Protein AF-A0A858U5K7-F1 (afdb_monomer)

Foldseek 3Di:
DDDDDPPPPDPPDDDLVNQVVQCVQKDKDAPDQAAFLVPDDLVRIDIPSGDPQKDKDWPDWDTDQQQSKIWTWIWIDHPPHIDIDIHMDHRHHHDDDPVVVPPPDD

Solvent-accessible surface area (backbone atoms only — not comparable to full-atom values): 6517 Å² total; per-residue (Å²): 135,90,80,79,80,76,78,70,76,69,78,88,64,75,48,75,62,54,36,46,58,44,51,70,62,44,45,75,48,60,87,81,35,88,42,43,27,74,76,61,50,77,88,54,52,46,82,42,54,79,46,89,88,53,48,76,46,79,76,46,76,50,54,34,30,73,82,4,27,30,40,35,33,37,33,29,30,45,88,96,45,68,32,74,47,80,43,79,44,77,70,26,36,55,56,72,60,76,82,64,72,66,78,79,78,127

pLDDT: mean 82.15, std 16.25, range [42.31, 95.25]

Sequence (106 aa):
MWWNQKEGSKPNNPSQKDVQDSLNNVTVTVVDKNKLASAVKIADVTINGKANGFTYVIESIIPNDTAGELAIKVKSSKGDISATKDLKIEGFTKKLPRHLRMKNKN

Secondary structure (DSSP, 8-state):
------------PPPHHHHHHTTTS-EEEES--SS-GGG--GGGEEEE-PPTT-EEEEEEEEEETTTTEEEEEEEEEETTEEEEEEEEEE-PPP---TTTTTTT--

Nearest PDB structures (foldseek):
  8aho-assembly1_A  TM=4.246E-01  e=7.573E-01  Mycobacterium tuberculosis
  8dfv-assembly1_K  TM=5.396E-01  e=1.799E+00  Drosophila melanogaster
  4k15-assembly1_B-2  TM=4.681E-01  e=2.165E+00  Listeria monocytogenes EGD-e
  4k15-assembly1_C-2  TM=4.458E-01  e=2.607E+00  Listeria monocytog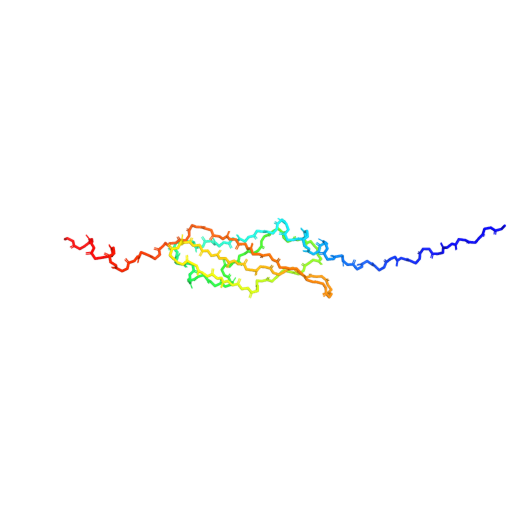enes EGD-e
  4oob-assembly1_A  TM=3.298E-01  e=1.242E+00  Mycobacterium tuberculosis H37Rv

Mean predicted aligned error: 9.92 Å

Organism: NCBI:txid2726117

Radius of gyration: 21.77 Å; Cα contacts (8 Å, |Δi|>4): 178; chains: 1; bounding box: 57×20×82 Å

InterPro domains:
  IPR007326 Lipoprotein-associated domain [PF04200] (25-94)

Structure (mmCIF, N/CA/C/O backbone):
data_AF-A0A858U5K7-F1
#
_entry.id   AF-A0A858U5K7-F1
#
loop_
_atom_site.group_PDB
_atom_site.id
_atom_site.type_symbol
_atom_site.label_atom_id
_atom_site.label_alt_id
_atom_site.label_comp_id
_atom_site.label_asym_id
_atom_site.label_entity_id
_atom_site.label_seq_id
_atom_site.pdbx_PDB_ins_code
_atom_site.Cartn_x
_atom_site.Cartn_y
_atom_site.Cartn_z
_atom_site.occupancy
_atom_site.B_iso_or_equiv
_atom_site.auth_seq_id
_atom_site.auth_comp_id
_atom_site.auth_asym_id
_atom_site.auth_atom_id
_atom_site.pdbx_PDB_model_num
ATOM 1 N N . MET A 1 1 ? 30.475 12.738 -50.084 1.00 44.50 1 MET A N 1
ATOM 2 C CA . MET A 1 1 ? 30.078 11.348 -49.775 1.00 44.50 1 MET A CA 1
ATOM 3 C C . MET A 1 1 ? 29.643 11.305 -48.319 1.00 44.50 1 MET A C 1
ATOM 5 O O 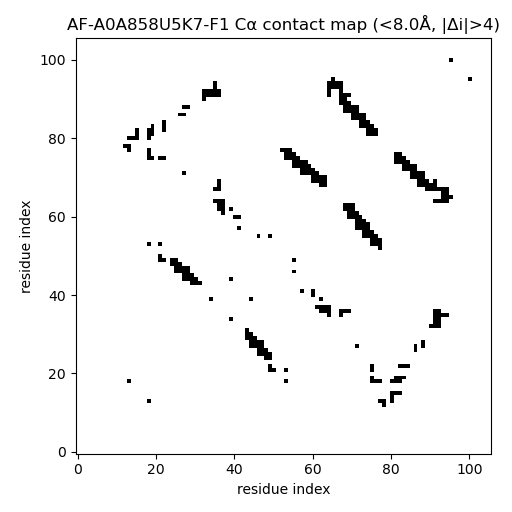. MET A 1 1 ? 30.473 11.499 -47.442 1.00 44.50 1 MET A O 1
ATOM 9 N N . TRP A 1 2 ? 28.334 11.184 -48.090 1.00 44.38 2 TRP A N 1
ATOM 10 C CA . TRP A 1 2 ? 27.721 11.009 -46.771 1.00 44.38 2 TRP A CA 1
ATOM 11 C C . TRP A 1 2 ? 28.057 9.633 -46.203 1.00 44.38 2 TRP A C 1
ATOM 13 O O . TRP A 1 2 ? 27.944 8.651 -46.930 1.00 44.38 2 TRP A O 1
ATOM 23 N N . TRP A 1 3 ? 28.352 9.555 -44.906 1.00 42.31 3 TRP A N 1
ATOM 24 C CA . TRP A 1 3 ? 28.205 8.312 -44.153 1.00 42.31 3 TRP A CA 1
ATOM 25 C C . TRP A 1 3 ? 27.459 8.594 -42.848 1.00 42.31 3 TRP A C 1
ATOM 27 O O . TRP A 1 3 ? 27.938 9.3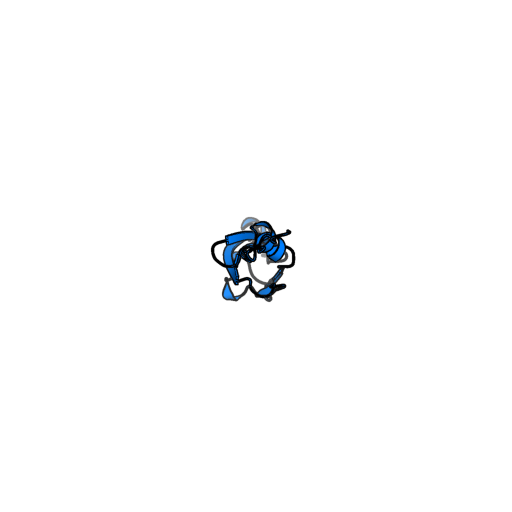13 -41.973 1.00 42.31 3 TRP A O 1
ATOM 37 N N . ASN A 1 4 ? 26.238 8.054 -42.806 1.00 45.00 4 ASN A N 1
ATOM 38 C CA . ASN A 1 4 ? 25.259 8.089 -41.726 1.00 45.00 4 ASN A CA 1
ATOM 39 C C . ASN A 1 4 ? 25.858 7.649 -40.388 1.00 45.00 4 ASN A C 1
ATOM 41 O O . ASN A 1 4 ? 26.394 6.543 -40.270 1.00 45.00 4 ASN A O 1
ATOM 45 N N . GLN A 1 5 ? 25.633 8.461 -39.355 1.00 50.00 5 GLN A N 1
ATOM 46 C CA . GLN A 1 5 ? 25.597 7.968 -37.985 1.00 50.00 5 GLN A CA 1
ATOM 47 C C . GLN A 1 5 ? 24.531 6.871 -37.922 1.00 50.00 5 GLN A C 1
ATOM 49 O O . GLN A 1 5 ? 23.346 7.124 -38.132 1.00 50.00 5 GLN A O 1
ATOM 54 N N . LYS A 1 6 ? 24.953 5.631 -37.663 1.00 48.88 6 LYS A N 1
ATOM 55 C CA . LYS A 1 6 ? 24.044 4.622 -37.129 1.00 48.88 6 LYS A CA 1
ATOM 56 C C . LYS A 1 6 ? 23.619 5.147 -35.765 1.00 48.88 6 LYS A C 1
ATOM 58 O O . LYS A 1 6 ? 24.415 5.114 -34.829 1.00 48.88 6 LYS A O 1
ATOM 63 N N . GLU A 1 7 ? 22.403 5.676 -35.679 1.00 51.12 7 GLU A N 1
ATOM 64 C CA . GLU A 1 7 ? 21.723 5.883 -34.409 1.00 51.12 7 GLU A CA 1
ATOM 65 C C . GLU A 1 7 ? 21.628 4.513 -33.740 1.00 51.12 7 GLU A C 1
ATOM 67 O O . GLU A 1 7 ? 20.748 3.704 -34.028 1.00 51.12 7 GLU A O 1
ATOM 72 N N . GLY A 1 8 ? 22.623 4.205 -32.907 1.00 45.22 8 GLY A N 1
ATOM 73 C CA . GLY A 1 8 ? 22.532 3.114 -31.962 1.00 45.22 8 GLY A CA 1
ATOM 74 C C . GLY A 1 8 ? 21.282 3.372 -31.146 1.00 45.22 8 GLY A C 1
ATOM 75 O O . GLY A 1 8 ? 21.171 4.418 -30.504 1.00 45.22 8 GLY A O 1
ATOM 76 N N . SER A 1 9 ? 20.325 2.456 -31.249 1.00 49.31 9 SER A N 1
ATOM 77 C CA . SER A 1 9 ? 19.105 2.421 -30.461 1.00 49.31 9 SER A CA 1
ATOM 78 C C . SER A 1 9 ? 19.448 2.836 -29.034 1.00 49.31 9 SER A C 1
ATOM 80 O O . SER A 1 9 ? 20.193 2.126 -28.353 1.00 49.31 9 SER A O 1
ATOM 82 N N . LYS A 1 10 ? 18.972 4.016 -28.603 1.00 53.94 10 LYS A N 1
ATOM 83 C CA . LYS A 1 10 ? 19.075 4.426 -27.198 1.00 53.94 10 LYS A CA 1
ATOM 84 C C . LYS A 1 10 ? 18.622 3.228 -26.363 1.00 53.94 10 LYS A C 1
ATOM 86 O O . LYS A 1 10 ? 17.611 2.621 -26.731 1.00 53.94 10 LYS A O 1
ATOM 91 N N . PRO A 1 11 ? 19.329 2.852 -25.283 1.00 50.19 11 PRO A N 1
ATOM 92 C CA . PRO A 1 11 ? 18.794 1.833 -24.402 1.00 50.19 11 PRO A CA 1
ATOM 93 C C . PRO A 1 11 ? 17.390 2.295 -24.016 1.00 50.19 11 PRO A C 1
ATOM 95 O O . PRO A 1 11 ? 17.218 3.428 -23.563 1.00 50.19 11 PRO A O 1
ATOM 98 N N . ASN A 1 12 ? 16.391 1.439 -24.237 1.00 55.56 12 ASN A N 1
ATOM 99 C CA . ASN A 1 12 ? 15.019 1.622 -23.762 1.00 55.56 12 ASN A CA 1
ATOM 100 C C . ASN A 1 12 ? 14.987 1.495 -22.227 1.00 55.56 12 ASN A C 1
ATOM 102 O O . ASN A 1 12 ? 14.155 0.780 -21.666 1.00 55.56 12 ASN A O 1
ATOM 106 N N . ASN A 1 13 ? 15.943 2.127 -21.545 1.00 58.09 13 ASN A N 1
ATOM 107 C CA . ASN A 1 13 ? 15.982 2.196 -20.108 1.00 58.09 13 ASN A CA 1
ATOM 108 C C . ASN A 1 13 ? 14.808 3.074 -19.692 1.00 58.09 13 ASN A C 1
ATOM 110 O O . ASN A 1 13 ? 14.701 4.207 -20.174 1.00 58.09 13 ASN A O 1
ATOM 114 N N . PRO A 1 14 ? 13.915 2.565 -18.830 1.00 65.19 14 PRO A N 1
ATOM 115 C CA . PRO A 1 14 ? 12.911 3.422 -18.231 1.00 65.19 14 PRO A CA 1
ATOM 116 C C . PRO A 1 14 ? 13.629 4.589 -17.563 1.00 65.19 14 PRO A C 1
ATOM 118 O O . PRO A 1 14 ? 14.668 4.406 -16.937 1.00 65.19 14 PRO A O 1
ATOM 121 N N . SER A 1 15 ? 13.112 5.796 -17.725 1.00 81.56 15 SER A N 1
ATOM 122 C CA . SER A 1 15 ? 13.609 6.952 -16.992 1.00 81.56 15 SER A CA 1
ATOM 123 C C . SER A 1 15 ? 13.044 6.927 -15.572 1.00 81.56 15 SER A C 1
ATOM 125 O O . SER A 1 15 ? 11.960 6.395 -15.329 1.00 81.56 15 SER A O 1
ATOM 127 N N . GLN A 1 16 ? 13.722 7.574 -14.619 1.00 83.75 16 GLN A N 1
ATOM 128 C CA . GLN A 1 16 ? 13.182 7.774 -13.264 1.00 83.75 16 GLN A CA 1
ATOM 129 C C . GLN A 1 16 ? 11.821 8.489 -13.282 1.00 83.75 16 GLN A C 1
ATOM 131 O O . GLN A 1 16 ? 10.950 8.212 -12.461 1.00 83.75 16 GLN A O 1
ATOM 136 N N . LYS A 1 17 ? 11.604 9.339 -14.289 1.00 86.56 17 LYS A N 1
ATOM 137 C CA . LYS A 1 17 ? 10.312 9.963 -14.561 1.00 86.56 17 LYS A CA 1
ATOM 138 C C . LYS A 1 17 ? 9.225 8.950 -14.939 1.00 86.56 17 LYS A C 1
ATOM 140 O O . LYS A 1 17 ? 8.121 9.062 -14.431 1.00 86.56 17 LYS A O 1
ATOM 145 N N . ASP A 1 18 ? 9.537 7.924 -15.729 1.00 87.81 18 ASP A N 1
ATOM 146 C CA . ASP A 1 18 ? 8.546 6.937 -16.177 1.00 87.81 18 ASP A CA 1
ATOM 147 C C . ASP A 1 18 ? 8.030 6.081 -15.013 1.00 87.81 18 ASP A C 1
ATOM 149 O O . ASP A 1 18 ? 6.829 5.841 -14.899 1.00 87.81 18 ASP A O 1
ATOM 153 N N . VAL A 1 19 ? 8.919 5.637 -14.113 1.00 89.44 19 VAL A N 1
ATOM 154 C CA . VAL A 1 19 ? 8.497 4.907 -12.901 1.00 89.44 19 VAL A CA 1
ATOM 155 C C . VAL A 1 19 ? 7.710 5.803 -11.947 1.00 89.44 19 VAL A C 1
ATOM 157 O O . VAL A 1 19 ? 6.771 5.326 -11.311 1.00 89.44 19 VAL A O 1
ATOM 160 N N . GLN A 1 20 ? 8.021 7.097 -11.873 1.00 89.69 20 GLN A N 1
ATOM 161 C CA . GLN A 1 20 ? 7.262 8.042 -11.057 1.00 89.69 20 GLN A CA 1
ATOM 162 C C . GLN A 1 20 ? 5.880 8.331 -11.657 1.00 89.69 20 GLN A C 1
ATOM 164 O O . GLN A 1 20 ? 4.875 8.246 -10.953 1.00 89.69 20 GLN A O 1
ATOM 169 N N . ASP A 1 21 ? 5.804 8.554 -12.968 1.00 90.12 21 ASP A N 1
ATOM 170 C CA . ASP A 1 21 ? 4.548 8.764 -13.687 1.00 90.12 21 ASP A CA 1
ATOM 171 C C . ASP A 1 21 ? 3.661 7.512 -13.651 1.00 90.12 21 ASP A C 1
ATOM 173 O O . ASP A 1 21 ? 2.437 7.616 -13.541 1.00 90.12 21 ASP A O 1
ATOM 177 N N . SER A 1 22 ? 4.264 6.318 -13.604 1.00 90.00 22 SER A N 1
ATOM 178 C CA . SER A 1 22 ? 3.539 5.057 -13.413 1.00 90.00 22 SER A CA 1
ATOM 179 C C . SER A 1 22 ? 2.761 4.988 -12.090 1.00 90.00 22 SER A C 1
ATOM 181 O O . SER A 1 22 ? 1.832 4.190 -11.987 1.00 90.00 22 SER A O 1
ATOM 183 N N . LEU A 1 23 ? 3.119 5.799 -11.084 1.00 91.44 23 LEU A N 1
ATOM 184 C CA . LEU A 1 23 ? 2.434 5.895 -9.788 1.00 91.44 23 LEU A CA 1
ATOM 185 C C . LEU A 1 23 ? 1.341 6.976 -9.773 1.00 91.44 23 LEU A C 1
ATOM 187 O O . LEU A 1 23 ? 0.564 7.049 -8.817 1.00 91.44 23 LEU A O 1
ATOM 191 N N . ASN A 1 24 ? 1.244 7.828 -10.800 1.00 90.94 24 ASN A N 1
ATOM 192 C CA . ASN A 1 24 ? 0.259 8.914 -10.834 1.00 90.94 24 ASN A CA 1
ATOM 193 C C . ASN A 1 24 ? -1.176 8.387 -10.897 1.00 90.94 24 ASN A C 1
ATOM 195 O O . ASN A 1 24 ? -2.030 8.895 -10.177 1.00 90.94 24 ASN A O 1
ATOM 199 N N . ASN A 1 25 ? -1.397 7.315 -11.659 1.00 88.75 25 ASN A N 1
ATOM 200 C CA . ASN A 1 25 ? -2.707 6.676 -11.815 1.00 88.75 25 ASN A CA 1
ATOM 201 C C . ASN A 1 25 ? -2.982 5.577 -10.778 1.00 88.75 25 ASN A C 1
ATOM 203 O O . ASN A 1 25 ? -4.074 5.006 -10.753 1.00 88.75 25 ASN A O 1
ATOM 207 N N . VAL A 1 26 ? -1.999 5.258 -9.930 1.00 92.81 26 VAL A N 1
ATOM 208 C CA . VAL A 1 26 ? -2.145 4.196 -8.939 1.00 92.81 26 VAL A CA 1
ATOM 209 C C . VAL A 1 26 ? -3.042 4.657 -7.806 1.00 92.81 26 VAL A C 1
ATOM 211 O O . VAL A 1 26 ? -2.825 5.702 -7.192 1.00 92.81 26 VAL A O 1
ATOM 214 N N . THR A 1 27 ? -4.021 3.817 -7.497 1.00 92.06 27 THR A N 1
ATOM 215 C CA . THR A 1 27 ? -4.914 3.985 -6.355 1.00 92.06 27 THR A CA 1
ATOM 216 C C . THR A 1 27 ? -4.912 2.716 -5.515 1.00 92.06 27 THR A C 1
ATOM 218 O O . THR A 1 27 ? -4.631 1.622 -6.006 1.00 92.06 27 THR A O 1
ATOM 221 N N . VAL A 1 28 ? -5.210 2.859 -4.227 1.00 92.50 28 VAL A N 1
ATOM 222 C CA . VAL A 1 28 ? -5.317 1.738 -3.289 1.00 92.50 28 VAL A CA 1
ATOM 223 C C . VAL A 1 28 ? -6.709 1.706 -2.692 1.00 92.50 28 VAL A C 1
ATOM 225 O O . VAL A 1 28 ? -7.290 2.740 -2.363 1.00 92.50 28 VAL A O 1
ATOM 228 N N . THR A 1 29 ? -7.253 0.504 -2.566 1.00 91.56 29 THR A N 1
ATOM 229 C CA . THR A 1 29 ? -8.595 0.277 -2.030 1.00 91.56 29 THR A CA 1
ATOM 230 C C . THR A 1 29 ? -8.561 -0.818 -0.978 1.00 91.56 29 THR A C 1
ATOM 232 O O . THR A 1 29 ? -7.775 -1.758 -1.070 1.00 91.56 29 THR A O 1
ATOM 235 N N . VAL A 1 30 ? -9.412 -0.667 0.033 1.00 90.50 30 VAL A N 1
ATOM 236 C CA . VA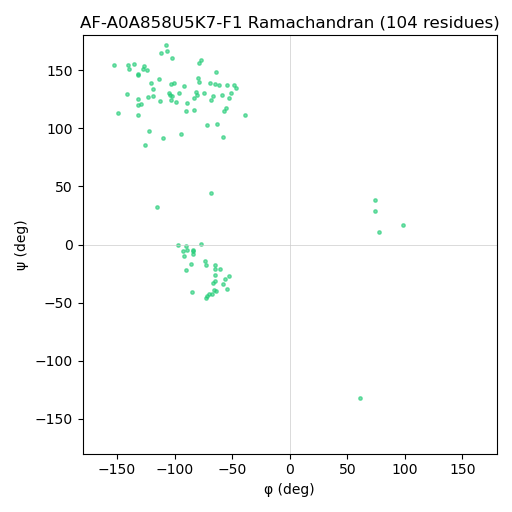L A 1 30 ? -9.649 -1.648 1.095 1.00 90.50 30 VAL A CA 1
ATOM 237 C C . VAL A 1 30 ? -11.160 -1.793 1.209 1.00 90.50 30 VAL A C 1
ATOM 239 O O . VAL A 1 30 ? -11.855 -0.784 1.351 1.00 90.50 30 VAL A O 1
ATOM 242 N N . VAL A 1 31 ? -11.654 -3.027 1.094 1.00 84.56 31 VAL A N 1
ATOM 243 C CA . VAL A 1 31 ? -13.097 -3.327 1.065 1.00 84.56 31 VAL A CA 1
ATOM 244 C C . VAL A 1 31 ? -13.714 -3.157 2.451 1.00 84.56 31 VAL A C 1
ATOM 246 O O . VAL A 1 31 ? -14.747 -2.509 2.598 1.00 84.56 31 VAL A O 1
ATOM 249 N N . ASP A 1 32 ? -13.059 -3.691 3.480 1.00 83.94 32 ASP A N 1
ATOM 250 C CA . ASP A 1 32 ? -13.554 -3.618 4.851 1.00 83.94 32 ASP A CA 1
ATOM 251 C C . ASP A 1 32 ? -12.958 -2.420 5.602 1.00 83.94 32 ASP A C 1
ATOM 253 O O . ASP A 1 32 ? -11.860 -2.486 6.163 1.00 83.94 32 ASP A O 1
ATOM 257 N N . LYS A 1 33 ? -13.708 -1.313 5.600 1.00 86.50 33 LYS A N 1
ATOM 258 C CA . LYS A 1 33 ? -13.407 -0.092 6.365 1.00 86.50 33 LYS A CA 1
ATOM 259 C C . LYS A 1 33 ? -14.160 -0.007 7.698 1.00 86.50 33 LYS A C 1
ATOM 261 O O . LYS A 1 33 ? -13.953 0.934 8.462 1.00 86.50 33 LYS A O 1
ATOM 266 N N . ASN A 1 34 ? -14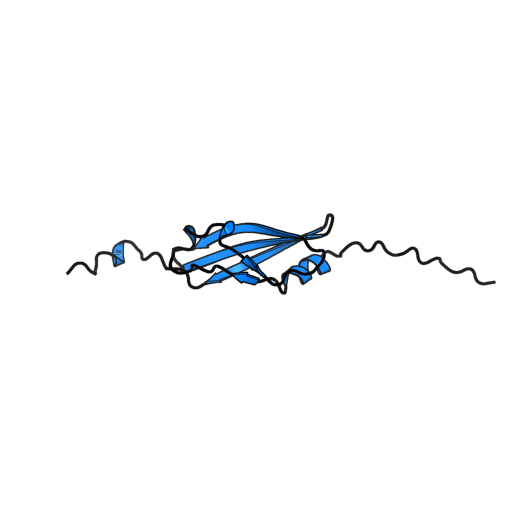.989 -1.003 8.023 1.00 86.31 34 ASN A N 1
ATOM 267 C CA . ASN A 1 34 ? -15.758 -1.040 9.274 1.00 86.31 34 ASN A CA 1
ATOM 268 C C . ASN A 1 34 ? -14.902 -1.447 10.485 1.00 86.31 34 ASN A C 1
ATOM 270 O O . ASN A 1 34 ? -15.390 -1.516 11.611 1.00 86.31 34 ASN A O 1
ATOM 274 N N . LYS A 1 35 ? -13.609 -1.692 10.266 1.00 88.62 35 LYS A N 1
ATOM 275 C CA . LYS A 1 35 ? -12.600 -1.982 11.286 1.00 88.62 35 LYS A CA 1
ATOM 276 C C . LYS A 1 35 ? -11.642 -0.806 11.493 1.00 88.62 35 LYS A C 1
ATOM 278 O O . LYS A 1 35 ? -11.668 0.191 10.770 1.00 88.62 35 LYS A O 1
ATOM 283 N N . LEU A 1 36 ? -10.802 -0.923 12.519 1.00 90.81 36 LEU A N 1
ATOM 284 C CA . LEU A 1 36 ? -9.675 -0.017 12.738 1.00 90.81 36 LEU A CA 1
ATOM 285 C C . LEU A 1 36 ? -8.663 -0.148 11.592 1.00 90.81 36 LEU A C 1
ATOM 287 O O . LEU A 1 36 ? -8.468 -1.245 11.063 1.00 90.81 36 LEU A O 1
ATOM 291 N N . ALA A 1 37 ? -7.972 0.942 11.257 1.00 90.56 37 ALA A N 1
ATOM 292 C CA . ALA A 1 37 ? -6.906 0.921 10.257 1.00 90.56 37 ALA A CA 1
ATOM 293 C C . ALA A 1 37 ? -5.798 -0.076 10.644 1.00 90.56 37 ALA A C 1
ATOM 295 O O . ALA A 1 37 ? -5.241 -0.751 9.782 1.00 90.56 37 ALA A O 1
ATOM 296 N N . SER A 1 38 ? -5.528 -0.241 11.943 1.00 91.88 38 SER A N 1
ATOM 297 C CA . SER A 1 38 ? -4.564 -1.212 12.479 1.00 91.88 38 SER A CA 1
ATOM 298 C C . SER A 1 38 ? -4.933 -2.679 12.252 1.00 91.88 38 SER A C 1
ATOM 300 O O . SER A 1 38 ? -4.066 -3.546 12.336 1.00 91.88 38 SER A O 1
ATOM 302 N N . ALA A 1 39 ? -6.197 -2.970 11.941 1.00 90.56 39 ALA A N 1
ATOM 303 C CA . ALA A 1 39 ? -6.664 -4.313 11.606 1.00 90.56 39 ALA A CA 1
ATOM 304 C C . ALA A 1 39 ? -6.580 -4.624 10.098 1.00 90.56 39 ALA A C 1
ATOM 306 O O . ALA A 1 39 ? -6.947 -5.724 9.673 1.00 90.56 39 ALA A O 1
ATOM 307 N N . VAL A 1 40 ? -6.138 -3.667 9.276 1.00 90.69 40 VAL A N 1
ATOM 308 C CA . VAL A 1 40 ? -5.909 -3.865 7.842 1.00 90.69 40 VAL A CA 1
ATOM 309 C C . VAL A 1 40 ? -4.563 -4.547 7.638 1.00 90.69 40 VAL A C 1
ATOM 311 O O . VAL A 1 40 ? -3.540 -4.101 8.153 1.00 90.69 40 VAL A O 1
ATOM 314 N N . LYS A 1 41 ? -4.557 -5.632 6.864 1.00 90.44 41 LYS A N 1
ATOM 315 C CA . LYS A 1 41 ? -3.335 -6.319 6.432 1.00 90.44 41 LYS A CA 1
ATOM 316 C C . LYS A 1 41 ? -3.012 -5.948 4.990 1.00 90.44 41 LYS A C 1
ATOM 318 O O . LYS A 1 41 ? -3.894 -5.562 4.235 1.00 90.44 41 LYS A O 1
ATOM 323 N N . ILE A 1 42 ? -1.763 -6.153 4.573 1.00 88.56 42 ILE A N 1
ATOM 324 C CA . ILE A 1 42 ? -1.341 -5.942 3.175 1.00 88.56 42 ILE A CA 1
ATOM 325 C C . ILE A 1 42 ? -2.228 -6.737 2.199 1.00 88.56 42 ILE A C 1
ATOM 327 O O . ILE A 1 42 ? -2.596 -6.219 1.152 1.00 88.56 42 ILE A O 1
ATOM 331 N N . ALA A 1 43 ? -2.631 -7.956 2.572 1.00 88.31 43 ALA A N 1
ATOM 332 C CA . ALA A 1 43 ? -3.521 -8.800 1.770 1.00 88.31 43 ALA A CA 1
ATOM 333 C C . ALA A 1 43 ? -4.941 -8.225 1.581 1.00 88.31 43 ALA A C 1
ATOM 335 O O . ALA A 1 43 ? -5.618 -8.600 0.631 1.00 88.31 43 ALA A O 1
ATOM 336 N N . ASP A 1 44 ? -5.383 -7.311 2.452 1.00 89.12 44 ASP A N 1
ATOM 337 C CA . ASP A 1 44 ? -6.688 -6.644 2.340 1.00 89.12 44 ASP A CA 1
ATOM 338 C C . ASP A 1 44 ? -6.642 -5.427 1.393 1.00 89.12 44 ASP A C 1
ATOM 340 O O . ASP A 1 44 ? -7.674 -4.813 1.109 1.00 89.12 44 ASP A O 1
ATOM 344 N N . VAL A 1 45 ? -5.445 -5.033 0.942 1.00 91.00 45 VAL A N 1
ATOM 345 C CA . VAL A 1 45 ? -5.218 -3.847 0.115 1.00 91.00 45 VAL A CA 1
ATOM 346 C C . VAL A 1 45 ? -5.102 -4.259 -1.344 1.00 91.00 45 VAL A C 1
ATOM 348 O O . VAL A 1 45 ? -4.214 -5.013 -1.738 1.00 91.00 45 VAL A O 1
ATOM 351 N N . THR A 1 46 ? -5.959 -3.683 -2.180 1.00 92.56 46 THR A N 1
ATOM 352 C CA . THR A 1 46 ? -5.893 -3.856 -3.631 1.00 92.56 46 THR A CA 1
ATOM 353 C C . THR A 1 46 ? -5.286 -2.618 -4.279 1.00 92.56 46 THR A C 1
ATOM 355 O O . THR A 1 46 ? -5.789 -1.508 -4.097 1.00 92.56 46 THR A O 1
ATOM 358 N N . ILE A 1 47 ? -4.210 -2.816 -5.048 1.00 92.19 47 ILE A N 1
ATOM 359 C CA . ILE A 1 47 ? -3.588 -1.783 -5.886 1.00 92.19 47 ILE A CA 1
ATOM 360 C C . ILE A 1 47 ? -4.255 -1.797 -7.266 1.00 92.19 47 ILE A C 1
ATOM 362 O O . ILE A 1 47 ? -4.178 -2.802 -7.975 1.00 92.19 47 ILE A O 1
ATOM 366 N N . ASN A 1 48 ? -4.829 -0.666 -7.665 1.00 92.75 48 ASN A N 1
ATOM 367 C CA . ASN A 1 48 ? -5.476 -0.444 -8.957 1.00 92.75 48 ASN A CA 1
ATOM 368 C C . ASN A 1 48 ? -4.674 0.552 -9.812 1.00 92.75 48 ASN A C 1
ATOM 370 O O . ASN A 1 48 ? -3.818 1.270 -9.297 1.00 92.75 48 ASN A O 1
ATOM 374 N N . GLY A 1 49 ? -4.964 0.612 -11.118 1.00 90.06 49 GLY A N 1
ATOM 375 C CA . GLY A 1 49 ? -4.328 1.573 -12.033 1.00 90.06 49 GLY A CA 1
ATOM 376 C C . GLY A 1 49 ? -2.875 1.242 -12.390 1.00 90.06 49 GLY A C 1
ATOM 377 O O . GLY A 1 49 ? -2.081 2.143 -12.651 1.00 90.06 49 GLY A O 1
ATOM 378 N N . LYS A 1 50 ? -2.512 -0.048 -12.374 1.00 91.69 50 LYS A N 1
ATOM 379 C CA . LYS A 1 50 ? -1.164 -0.525 -12.712 1.00 91.69 50 LYS A CA 1
ATOM 380 C C . LYS A 1 50 ? -0.869 -0.284 -14.195 1.00 91.69 50 LYS A C 1
ATOM 382 O O . LYS A 1 50 ? -1.641 -0.710 -15.051 1.00 91.69 50 LYS A O 1
ATOM 387 N N . ALA A 1 51 ? 0.259 0.352 -14.495 1.00 89.75 51 ALA A N 1
ATOM 388 C CA . ALA A 1 51 ? 0.759 0.487 -15.856 1.00 89.75 51 ALA A CA 1
ATOM 389 C C . ALA A 1 51 ? 1.470 -0.800 -16.307 1.00 89.75 51 ALA A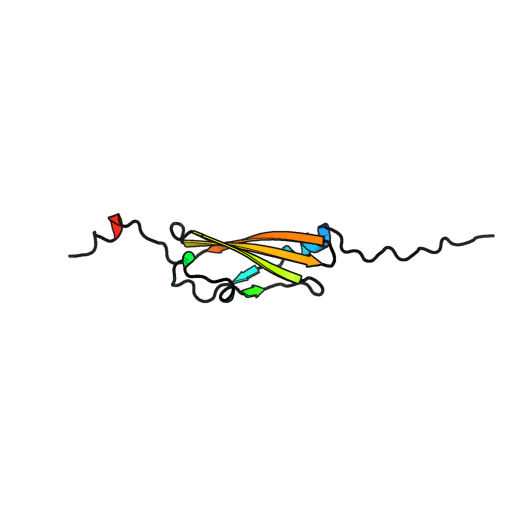 C 1
ATOM 391 O O . ALA A 1 51 ? 2.173 -1.452 -15.530 1.00 89.75 51 ALA A O 1
ATOM 392 N N . ASN A 1 52 ? 1.312 -1.158 -17.582 1.00 88.25 52 ASN A N 1
ATOM 393 C CA . ASN A 1 52 ? 1.932 -2.358 -18.142 1.00 88.25 52 ASN A CA 1
ATOM 394 C C . ASN A 1 52 ? 3.463 -2.260 -18.141 1.00 88.25 52 ASN A C 1
ATOM 396 O O . ASN A 1 52 ? 4.043 -1.232 -18.496 1.00 88.25 52 ASN A O 1
ATOM 400 N N . GLY A 1 53 ? 4.118 -3.363 -17.774 1.00 87.06 53 GLY A N 1
ATOM 401 C CA . GLY A 1 53 ? 5.577 -3.451 -17.711 1.00 87.06 53 GLY A CA 1
ATOM 402 C C . GLY A 1 53 ? 6.206 -2.800 -16.475 1.00 87.06 53 GLY A C 1
ATOM 403 O O . GLY A 1 53 ? 7.426 -2.663 -16.450 1.00 87.06 53 GLY A O 1
ATOM 404 N N . PHE A 1 54 ? 5.407 -2.411 -15.476 1.00 90.81 54 PHE A N 1
ATOM 405 C CA . PHE A 1 54 ? 5.870 -1.962 -14.161 1.00 90.81 54 PHE A CA 1
ATOM 406 C C . PHE A 1 54 ? 5.440 -2.950 -13.076 1.00 90.81 54 PHE A C 1
ATOM 408 O O . PHE A 1 54 ? 4.336 -3.499 -13.104 1.00 90.81 54 PHE A O 1
ATOM 415 N N . THR A 1 55 ? 6.313 -3.153 -12.096 1.00 92.81 55 THR A N 1
ATOM 416 C CA . THR A 1 55 ? 6.038 -3.967 -10.914 1.00 92.81 55 THR A CA 1
ATOM 417 C C . THR A 1 55 ? 5.600 -3.059 -9.779 1.00 92.81 55 THR A C 1
ATOM 419 O O . THR A 1 55 ? 6.283 -2.088 -9.477 1.00 92.81 55 THR A O 1
ATOM 422 N N . TYR A 1 56 ? 4.490 -3.393 -9.121 1.00 93.38 56 TYR A N 1
ATOM 423 C CA . TYR A 1 56 ? 3.960 -2.628 -7.992 1.00 93.38 56 TYR A CA 1
ATOM 424 C C . TYR A 1 56 ? 3.918 -3.490 -6.740 1.00 93.38 56 TYR A C 1
ATOM 426 O O . TYR A 1 56 ? 3.318 -4.566 -6.753 1.00 93.38 56 TYR A O 1
ATOM 434 N N . VAL A 1 57 ? 4.504 -2.993 -5.654 1.00 93.62 57 VAL A N 1
ATOM 435 C CA . VAL A 1 57 ? 4.512 -3.663 -4.351 1.00 93.62 57 VAL A CA 1
ATOM 436 C C . VAL A 1 57 ? 4.117 -2.693 -3.248 1.00 93.62 57 VAL A C 1
ATOM 438 O O . VAL A 1 57 ? 4.414 -1.501 -3.315 1.00 93.62 57 VAL A O 1
ATOM 441 N N . ILE A 1 58 ? 3.435 -3.202 -2.225 1.00 93.56 58 ILE A N 1
ATOM 442 C CA . ILE A 1 58 ? 3.177 -2.447 -0.999 1.00 93.56 58 ILE A CA 1
ATOM 443 C C . ILE A 1 58 ? 4.415 -2.595 -0.122 1.00 93.56 58 ILE A C 1
ATOM 445 O O . ILE A 1 58 ? 4.754 -3.701 0.289 1.00 93.56 58 ILE A O 1
ATOM 449 N N . GLU A 1 59 ? 5.097 -1.486 0.132 1.00 93.06 59 GLU A N 1
ATOM 450 C CA . GLU A 1 59 ? 6.303 -1.448 0.956 1.00 93.06 59 GLU A CA 1
ATOM 451 C C . GLU A 1 59 ? 5.949 -1.340 2.440 1.00 93.06 59 GLU A C 1
ATOM 453 O O . GLU A 1 59 ? 6.547 -2.011 3.278 1.00 93.06 59 GLU A O 1
ATOM 458 N N . SER A 1 60 ? 4.949 -0.522 2.774 1.00 92.31 60 SER A N 1
ATOM 459 C CA . SER A 1 60 ? 4.492 -0.370 4.152 1.00 92.31 60 SER A CA 1
ATOM 460 C C . SER A 1 60 ? 3.027 0.043 4.248 1.00 92.31 60 SER A C 1
ATOM 462 O O . SER A 1 60 ? 2.463 0.664 3.345 1.00 92.31 60 SER A O 1
ATOM 464 N N . ILE A 1 61 ? 2.425 -0.305 5.385 1.00 93.19 61 ILE A N 1
ATOM 465 C CA . ILE A 1 61 ? 1.111 0.161 5.825 1.00 93.19 61 ILE A CA 1
ATOM 466 C C . ILE A 1 61 ? 1.273 0.825 7.194 1.00 93.19 61 ILE A C 1
ATOM 468 O O . ILE A 1 61 ? 1.862 0.253 8.109 1.00 93.19 61 ILE A O 1
ATOM 472 N N . ILE A 1 62 ? 0.787 2.054 7.325 1.00 93.94 62 ILE A N 1
ATOM 473 C CA . ILE A 1 62 ? 0.914 2.879 8.525 1.00 93.94 62 ILE A CA 1
ATOM 474 C C . ILE A 1 62 ? -0.505 3.248 8.974 1.00 93.94 62 ILE A C 1
ATOM 476 O O . ILE A 1 62 ? -1.120 4.155 8.404 1.00 93.94 62 ILE A O 1
ATOM 480 N N . PRO A 1 63 ? -1.066 2.521 9.954 1.00 93.88 63 PRO A N 1
ATOM 481 C CA . PRO A 1 63 ? -2.415 2.769 10.437 1.00 93.88 63 PRO A CA 1
ATOM 482 C C . PRO A 1 63 ? -2.471 3.957 11.401 1.00 93.88 63 PRO A C 1
ATOM 484 O O . PRO A 1 63 ? -1.632 4.101 12.290 1.00 93.88 63 PRO A O 1
ATOM 487 N N . ASN A 1 64 ? -3.516 4.770 11.274 1.00 92.88 64 ASN A N 1
ATOM 488 C CA . ASN A 1 64 ? -3.860 5.853 12.186 1.00 92.88 64 ASN A CA 1
ATOM 489 C C . ASN A 1 64 ? -5.308 5.684 12.667 1.00 92.88 64 ASN A C 1
ATOM 491 O O . ASN A 1 64 ? -6.255 6.268 12.137 1.00 92.88 64 ASN A O 1
ATOM 495 N N . ASP A 1 65 ? -5.470 4.887 13.720 1.00 91.00 65 ASP A N 1
ATOM 496 C CA . ASP A 1 65 ? -6.779 4.590 14.307 1.00 91.00 65 ASP A CA 1
ATOM 497 C C . ASP A 1 65 ? -7.452 5.819 14.928 1.00 91.00 65 ASP A C 1
ATOM 499 O O . ASP A 1 65 ? -8.674 5.868 15.021 1.00 91.00 65 ASP A O 1
ATOM 503 N N . THR A 1 66 ? -6.682 6.814 15.371 1.00 88.88 66 THR A N 1
ATOM 504 C CA . THR A 1 66 ? -7.234 8.028 15.987 1.00 88.88 66 THR A CA 1
ATOM 505 C C . THR A 1 66 ? -7.938 8.890 14.943 1.00 88.88 66 THR A C 1
ATOM 507 O O . THR A 1 66 ? -9.035 9.395 15.185 1.00 88.88 66 THR A O 1
ATOM 510 N N . ALA A 1 67 ? -7.326 9.029 13.765 1.00 89.12 67 ALA A N 1
ATOM 511 C CA . ALA A 1 67 ? -7.905 9.774 12.655 1.00 89.12 67 ALA A CA 1
ATOM 512 C C . ALA A 1 67 ? -8.847 8.925 11.783 1.00 89.12 67 ALA A C 1
ATOM 514 O O . ALA A 1 67 ? -9.663 9.492 11.060 1.00 89.12 67 ALA A O 1
ATOM 515 N N . GLY A 1 68 ? -8.796 7.590 11.880 1.00 90.94 68 GLY A N 1
ATOM 516 C CA . GLY A 1 68 ? -9.549 6.691 10.997 1.00 90.94 68 GLY A CA 1
ATOM 517 C C . GLY A 1 68 ? -8.940 6.634 9.594 1.00 90.94 68 GLY A C 1
ATOM 518 O O . GLY A 1 68 ? -9.657 6.612 8.592 1.00 90.94 68 GLY A O 1
ATOM 519 N N . GLU A 1 69 ? -7.610 6.653 9.528 1.00 94.25 69 GLU A N 1
ATOM 520 C CA . GLU A 1 69 ? -6.837 6.780 8.295 1.00 94.25 69 GLU A CA 1
ATOM 521 C C . GLU A 1 69 ? -5.802 5.658 8.195 1.00 94.25 69 GLU A C 1
ATOM 523 O O . GLU A 1 69 ? -5.295 5.168 9.202 1.00 94.25 69 GLU A O 1
ATOM 528 N N . LEU A 1 70 ? -5.452 5.273 6.974 1.00 93.69 70 LEU A N 1
ATOM 529 C CA . LEU A 1 70 ? -4.391 4.320 6.674 1.00 93.69 70 LEU A CA 1
ATOM 530 C C . LEU A 1 70 ? -3.503 4.913 5.583 1.00 93.69 70 LEU A C 1
ATOM 532 O O . LEU A 1 70 ? -3.980 5.180 4.481 1.00 93.69 70 LEU A O 1
ATOM 536 N N . ALA A 1 71 ? -2.221 5.106 5.874 1.00 94.75 71 ALA A N 1
ATOM 537 C CA . ALA A 1 71 ? -1.236 5.448 4.857 1.00 94.75 71 ALA A CA 1
ATOM 538 C C . ALA A 1 71 ? -0.594 4.168 4.309 1.00 94.75 71 ALA A C 1
ATOM 540 O O . ALA A 1 71 ? -0.266 3.252 5.060 1.00 94.75 71 ALA A O 1
ATOM 541 N N . ILE A 1 72 ? -0.433 4.092 2.994 1.00 94.56 72 ILE A N 1
ATOM 542 C CA . ILE A 1 72 ? 0.104 2.939 2.276 1.00 94.56 72 ILE A CA 1
ATOM 543 C C . ILE A 1 72 ? 1.208 3.431 1.359 1.00 94.56 72 ILE A C 1
ATOM 545 O O . ILE A 1 72 ? 0.957 4.234 0.463 1.00 94.56 72 ILE A O 1
ATOM 549 N N . LYS A 1 73 ? 2.418 2.916 1.547 1.00 95.25 73 LYS A N 1
ATOM 550 C CA . LYS A 1 73 ? 3.532 3.200 0.653 1.00 95.25 73 LYS A CA 1
ATOM 551 C C . LYS A 1 73 ? 3.557 2.164 -0.457 1.00 95.25 73 LYS A C 1
ATOM 553 O O . LYS A 1 73 ? 3.768 0.979 -0.201 1.00 95.25 73 LYS A O 1
ATOM 558 N N . VAL A 1 74 ? 3.331 2.607 -1.688 1.00 94.81 74 VAL A N 1
ATOM 559 C CA . VAL A 1 74 ? 3.421 1.762 -2.881 1.00 94.81 74 VAL A CA 1
ATOM 560 C C . VAL A 1 74 ? 4.716 2.074 -3.608 1.00 94.81 74 VAL A C 1
ATOM 562 O O . VAL A 1 74 ? 5.001 3.230 -3.916 1.00 94.81 74 VAL A O 1
ATOM 565 N N . LYS A 1 75 ? 5.486 1.033 -3.907 1.00 94.12 75 LYS A N 1
ATOM 566 C CA . LYS A 1 75 ? 6.698 1.099 -4.714 1.00 94.12 75 LYS A CA 1
ATOM 567 C C . LYS A 1 75 ? 6.397 0.593 -6.120 1.00 94.12 75 LYS A C 1
ATOM 569 O O . LYS A 1 75 ? 5.873 -0.508 -6.271 1.00 94.12 75 LYS A O 1
ATOM 574 N N . SER A 1 76 ? 6.743 1.389 -7.126 1.00 94.19 76 SER A N 1
ATOM 575 C CA . SER A 1 76 ? 6.790 0.974 -8.530 1.00 94.19 76 SER A CA 1
ATOM 576 C C . SER A 1 76 ? 8.238 0.740 -8.943 1.00 94.19 76 SER A C 1
ATOM 578 O O . SER A 1 76 ? 9.115 1.523 -8.573 1.00 94.19 76 SER A O 1
ATOM 580 N N . SER A 1 77 ? 8.509 -0.317 -9.703 1.00 92.44 77 SER A N 1
ATOM 581 C CA . SER A 1 77 ? 9.832 -0.588 -10.264 1.00 92.44 77 SER A CA 1
ATOM 582 C C . SER A 1 77 ? 9.773 -1.107 -11.696 1.00 92.44 77 SER A C 1
ATOM 584 O O . SER A 1 77 ? 8.815 -1.765 -12.108 1.00 92.44 77 SER A O 1
ATOM 586 N N . LYS A 1 78 ? 10.827 -0.811 -12.461 1.00 90.88 78 LYS A N 1
ATOM 587 C CA . LYS A 1 78 ? 11.050 -1.338 -13.809 1.00 90.88 78 LYS A CA 1
ATOM 588 C C . LYS A 1 78 ? 12.554 -1.442 -14.057 1.00 90.88 78 LYS A C 1
ATOM 590 O O . LYS A 1 78 ? 13.242 -0.424 -14.105 1.00 90.88 78 LYS A O 1
ATOM 595 N N . GLY A 1 79 ? 13.061 -2.669 -14.182 1.00 86.81 79 GLY A N 1
ATOM 596 C CA . GLY A 1 79 ? 14.506 -2.924 -14.157 1.00 86.81 79 GLY A CA 1
ATOM 597 C C . GLY A 1 79 ? 15.116 -2.485 -12.822 1.00 86.81 79 GLY A C 1
ATOM 598 O O . GLY A 1 79 ? 14.548 -2.766 -11.767 1.00 86.81 79 GLY A O 1
ATOM 599 N N . ASP A 1 80 ? 16.222 -1.746 -12.882 1.00 87.50 80 ASP A N 1
ATOM 600 C CA . ASP A 1 80 ? 16.968 -1.283 -11.701 1.00 87.50 80 ASP A CA 1
ATOM 601 C C . ASP A 1 80 ? 16.414 0.008 -11.077 1.00 87.50 80 ASP A C 1
ATOM 603 O O . ASP A 1 80 ? 16.885 0.456 -10.030 1.00 87.50 80 ASP A O 1
ATOM 607 N N . ILE A 1 81 ? 15.405 0.628 -11.698 1.00 89.62 81 ILE A N 1
ATOM 608 C CA . ILE A 1 81 ? 14.841 1.895 -11.228 1.00 89.62 81 ILE A CA 1
ATOM 609 C C . ILE A 1 81 ? 13.553 1.641 -10.456 1.00 89.62 81 ILE A C 1
ATOM 611 O O . ILE A 1 81 ? 12.703 0.839 -10.854 1.00 89.62 81 ILE A O 1
ATOM 615 N N . SER A 1 82 ? 13.389 2.366 -9.351 1.00 92.25 82 SER A N 1
ATOM 616 C CA . SER A 1 82 ? 12.161 2.348 -8.569 1.00 92.25 82 SER A CA 1
ATOM 617 C C . SER A 1 82 ? 11.780 3.727 -8.044 1.00 92.25 82 SER A C 1
ATOM 619 O O . SER A 1 82 ? 12.631 4.595 -7.866 1.00 92.25 82 SER A O 1
ATOM 621 N N . ALA A 1 83 ? 10.488 3.909 -7.803 1.00 92.38 83 ALA A N 1
ATOM 622 C CA . ALA A 1 83 ? 9.900 5.086 -7.182 1.00 92.38 83 ALA A CA 1
ATOM 623 C C . ALA A 1 83 ? 8.872 4.645 -6.138 1.00 92.38 83 ALA A C 1
ATOM 625 O O . ALA A 1 83 ? 8.310 3.552 -6.233 1.00 92.38 83 ALA A O 1
ATOM 626 N N . THR A 1 84 ? 8.612 5.492 -5.149 1.00 94.25 84 THR A N 1
ATOM 627 C CA . THR A 1 84 ? 7.623 5.241 -4.099 1.00 94.25 84 THR A CA 1
ATOM 628 C C . THR A 1 84 ? 6.613 6.375 -4.042 1.00 94.25 84 THR A C 1
ATOM 630 O O . THR A 1 84 ? 6.914 7.519 -4.383 1.00 94.25 84 THR A O 1
ATOM 633 N N . LYS A 1 85 ? 5.387 6.046 -3.640 1.00 92.75 85 LYS A N 1
ATOM 634 C CA . LYS A 1 85 ? 4.314 7.009 -3.418 1.00 92.75 85 LYS A CA 1
ATOM 635 C C . LYS A 1 85 ? 3.508 6.600 -2.199 1.00 92.75 85 LYS A C 1
ATOM 637 O O . LYS A 1 85 ? 3.060 5.457 -2.100 1.00 92.75 85 LYS A O 1
ATOM 642 N N . ASP A 1 86 ? 3.314 7.551 -1.300 1.00 93.88 86 ASP A N 1
ATOM 643 C CA . ASP A 1 86 ? 2.424 7.397 -0.161 1.00 93.88 86 ASP A CA 1
ATOM 644 C C . ASP A 1 86 ? 0.986 7.708 -0.595 1.00 93.88 86 ASP A C 1
ATOM 646 O O . ASP A 1 86 ? 0.692 8.750 -1.183 1.00 93.88 86 ASP A O 1
ATOM 650 N N . LEU A 1 87 ? 0.084 6.769 -0.329 1.00 93.25 87 LEU A N 1
ATOM 651 C CA . LEU A 1 87 ? -1.338 6.862 -0.625 1.00 93.25 87 LEU A CA 1
ATOM 652 C C . LEU A 1 87 ? -2.118 6.787 0.679 1.00 93.25 87 LEU A C 1
ATOM 654 O O . LEU A 1 87 ? -1.866 5.924 1.517 1.00 93.25 87 LEU A O 1
ATOM 658 N N . LYS A 1 88 ? -3.086 7.681 0.848 1.00 93.56 88 LYS A N 1
ATOM 659 C CA . LYS A 1 88 ? -3.905 7.757 2.054 1.00 93.56 88 LYS A CA 1
ATOM 660 C C . LYS A 1 88 ? -5.294 7.197 1.776 1.00 93.56 88 LYS A C 1
ATOM 662 O O . LYS A 1 88 ? -5.938 7.586 0.805 1.00 93.56 88 LYS A O 1
ATOM 667 N N . ILE A 1 89 ? -5.759 6.302 2.640 1.00 92.00 89 ILE A N 1
ATOM 668 C CA . ILE A 1 89 ? -7.131 5.802 2.655 1.00 92.00 89 ILE A CA 1
ATOM 669 C C . ILE A 1 89 ? -7.802 6.308 3.924 1.00 92.00 89 ILE A C 1
ATOM 671 O O . ILE A 1 89 ? -7.347 6.04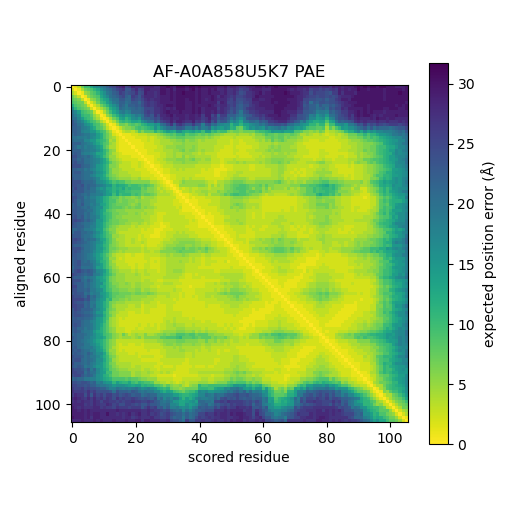4 5.034 1.00 92.00 89 ILE A O 1
ATOM 675 N N . GLU A 1 90 ? -8.914 7.004 3.749 1.00 92.25 90 GLU A N 1
ATOM 676 C CA . GLU A 1 90 ? -9.744 7.498 4.842 1.00 92.25 90 GLU A CA 1
ATOM 677 C C . GLU A 1 90 ? -11.044 6.685 4.953 1.00 92.25 90 GLU A C 1
ATOM 679 O O . GLU A 1 90 ? -11.421 5.920 4.045 1.00 92.25 90 GLU A O 1
ATOM 684 N N . GLY A 1 91 ? -11.733 6.873 6.080 1.00 89.38 91 GLY A N 1
ATOM 685 C CA . GLY A 1 91 ? -13.042 6.281 6.358 1.00 89.38 91 GLY A CA 1
ATOM 686 C C . GLY A 1 91 ? -13.005 5.023 7.223 1.00 89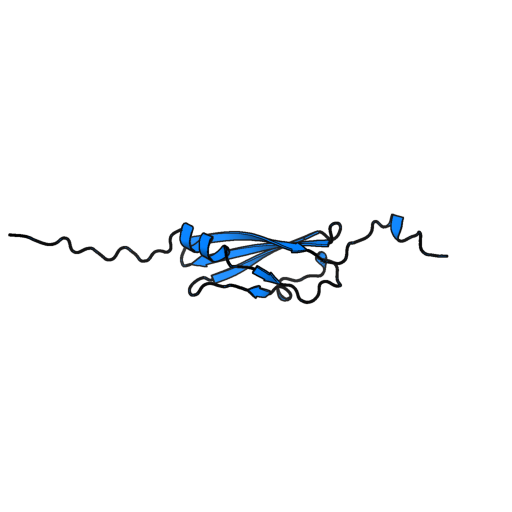.38 91 GLY A C 1
ATOM 687 O O . GLY A 1 91 ? -13.993 4.298 7.243 1.00 89.38 91 GLY A O 1
ATOM 688 N N . PHE A 1 92 ? -11.898 4.751 7.921 1.00 92.50 92 PHE A N 1
ATOM 689 C CA . PHE A 1 92 ? -11.838 3.666 8.902 1.00 92.50 92 PHE A CA 1
ATOM 690 C C . PHE A 1 92 ? -12.530 4.051 10.207 1.00 92.50 92 PHE A C 1
ATOM 692 O O . PHE A 1 92 ? -12.659 5.232 10.550 1.00 92.50 92 PHE A O 1
ATOM 699 N N . THR A 1 93 ? -12.919 3.037 10.981 1.00 89.81 93 THR A N 1
ATOM 700 C CA . THR A 1 93 ? -13.445 3.257 12.331 1.00 89.81 93 THR A CA 1
ATOM 701 C C . THR A 1 93 ? -12.406 3.981 13.179 1.00 89.81 93 THR A C 1
ATOM 703 O O . THR A 1 93 ? -11.254 3.555 13.276 1.00 89.81 93 THR A O 1
ATOM 706 N N . LYS A 1 94 ? -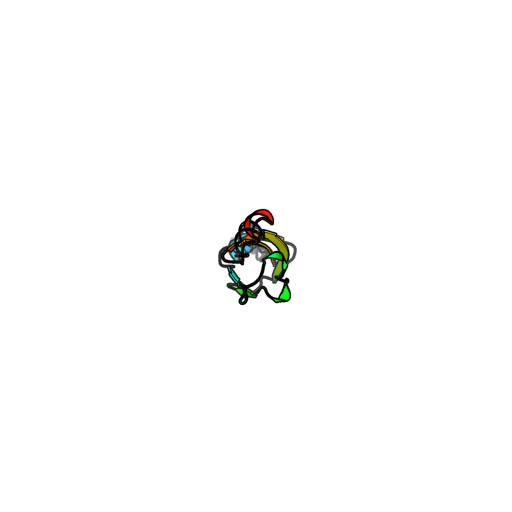12.824 5.073 13.823 1.00 90.38 94 LYS A N 1
ATOM 707 C CA . LYS A 1 94 ? -11.966 5.830 14.732 1.00 90.38 94 LYS A CA 1
ATOM 708 C C . LYS A 1 94 ? -11.942 5.164 16.098 1.00 90.38 94 LYS A C 1
ATOM 710 O O . LYS A 1 94 ? -12.984 4.886 16.696 1.00 90.38 94 LYS A O 1
ATOM 715 N N . LYS A 1 95 ? -10.749 4.959 16.643 1.00 82.56 95 LYS A N 1
ATOM 716 C CA . LYS A 1 95 ? -10.578 4.563 18.035 1.00 82.56 95 LYS A CA 1
ATOM 717 C C . LYS A 1 95 ? -10.902 5.759 18.917 1.00 82.56 95 LYS A C 1
ATOM 719 O O . LYS A 1 95 ? -10.100 6.676 19.070 1.00 82.56 95 LYS A O 1
ATOM 724 N N . LEU A 1 96 ? -12.086 5.733 19.519 1.00 77.31 96 LEU A N 1
ATOM 725 C CA . LEU A 1 96 ? -12.462 6.731 20.510 1.00 77.31 96 LEU A CA 1
ATOM 726 C C . LEU A 1 96 ? -11.493 6.675 21.707 1.00 77.31 96 LEU A C 1
ATOM 728 O O . LEU A 1 96 ? -11.167 5.579 22.187 1.00 77.31 96 LEU A O 1
ATOM 732 N N . PRO A 1 97 ? -11.057 7.834 22.230 1.00 69.25 97 PRO A N 1
ATOM 733 C CA . PRO A 1 97 ? -10.367 7.917 23.509 1.00 69.25 97 PRO A CA 1
ATOM 734 C C . PRO A 1 97 ? -11.128 7.138 24.586 1.00 69.25 97 PRO A C 1
ATOM 736 O O . PRO A 1 97 ? -12.353 7.242 24.693 1.00 69.25 97 PRO A O 1
ATOM 739 N N . ARG A 1 98 ? -10.410 6.379 25.428 1.00 62.12 98 ARG A N 1
ATOM 740 C CA . ARG A 1 98 ? -11.021 5.560 26.497 1.00 62.12 98 ARG A CA 1
ATOM 741 C C . ARG A 1 98 ? -11.964 6.365 27.407 1.00 62.12 98 ARG A C 1
ATOM 743 O O . ARG A 1 98 ? -12.919 5.791 27.918 1.00 62.12 98 ARG A O 1
ATOM 750 N N . HIS A 1 99 ? -11.755 7.677 27.548 1.00 62.28 99 HIS A N 1
ATOM 751 C CA . HIS A 1 99 ? -12.593 8.556 28.370 1.00 62.28 99 HIS A CA 1
ATOM 752 C C . HIS A 1 99 ? -13.985 8.866 27.774 1.00 62.28 99 HIS A C 1
ATOM 754 O O . HIS A 1 99 ? -14.867 9.307 28.506 1.00 62.28 99 HIS A O 1
ATOM 760 N N . LEU A 1 100 ? -14.214 8.655 26.470 1.00 59.00 100 LEU A N 1
ATOM 761 C CA . LEU A 1 100 ? -15.538 8.830 25.843 1.00 59.00 100 LEU A CA 1
ATOM 762 C C . LEU A 1 100 ? -16.371 7.543 25.875 1.00 59.00 100 LEU A C 1
ATOM 764 O O . LEU A 1 100 ? -17.594 7.600 25.845 1.00 59.00 100 LEU A O 1
ATOM 768 N N . ARG A 1 101 ? -15.724 6.379 26.007 1.00 55.75 101 ARG A N 1
ATOM 769 C CA . ARG A 1 101 ? -16.392 5.068 26.041 1.00 55.75 101 ARG A CA 1
ATOM 770 C C . ARG A 1 101 ? -17.133 4.794 27.360 1.00 55.75 101 ARG A C 1
ATOM 772 O O . ARG A 1 101 ? -17.949 3.881 27.412 1.00 55.75 101 ARG A O 1
ATOM 779 N N . MET A 1 102 ? -16.868 5.577 28.408 1.00 58.56 102 MET A N 1
ATOM 780 C CA . MET A 1 102 ? -17.515 5.442 29.722 1.00 58.56 102 MET A CA 1
ATOM 781 C C . MET A 1 102 ? -18.761 6.324 29.909 1.00 58.56 102 MET A C 1
ATOM 783 O O . MET A 1 102 ? -19.435 6.173 30.918 1.00 58.56 102 MET A O 1
ATOM 787 N N . LYS A 1 103 ? -19.106 7.209 28.959 1.00 56.91 103 LYS A N 1
ATOM 788 C CA . LYS A 1 103 ? -20.290 8.085 29.082 1.00 56.91 103 LYS A CA 1
ATOM 789 C C . LYS A 1 103 ? -21.616 7.439 28.643 1.00 56.91 103 LYS A C 1
ATOM 791 O O . LYS A 1 103 ? -22.660 8.036 28.855 1.00 56.91 103 LYS A O 1
ATOM 796 N N . ASN A 1 104 ? -21.586 6.223 28.086 1.00 51.41 104 ASN A N 1
ATOM 797 C CA . ASN A 1 104 ? -22.769 5.532 27.546 1.00 51.41 104 ASN A CA 1
ATOM 798 C C . ASN A 1 104 ? -23.126 4.243 28.313 1.00 51.41 104 ASN A C 1
ATOM 800 O O . ASN A 1 104 ? -23.601 3.279 27.718 1.00 51.41 104 ASN A O 1
ATOM 804 N N . LYS A 1 105 ? -22.871 4.191 29.623 1.00 51.75 105 LYS A N 1
ATOM 805 C CA . LYS A 1 105 ? -23.518 3.213 30.508 1.00 51.75 105 LYS A CA 1
ATOM 806 C C . LYS A 1 105 ? -24.477 3.981 31.405 1.00 51.75 105 LYS A C 1
ATOM 808 O O . LYS A 1 105 ? -24.048 4.507 32.427 1.00 51.75 105 LYS A O 1
ATOM 813 N N . ASN A 1 106 ? -25.722 4.085 30.960 1.00 47.00 106 ASN A N 1
ATOM 814 C CA . ASN A 1 106 ? -26.844 4.521 31.778 1.00 47.00 106 ASN A CA 1
ATOM 815 C C . ASN A 1 106 ? -27.777 3.332 31.972 1.00 47.00 106 ASN A C 1
ATOM 817 O O . ASN A 1 106 ? -27.935 2.578 30.985 1.00 47.00 106 ASN A O 1
#